Protein AF-A0A523EEJ9-F1 (afdb_monomer)

Sequence (87 aa):
MLGVRYKIALREGALRLKIGARSEVELASIPGDVFSSRGSKLRFQRSDEGAPSHFVLDAGRVRGIVFERVQQEGLTSPRRTDQWPCT

Solvent-accessible surface area (backbone atoms only — not comparable to full-atom values): 5542 Å² total; per-residue (Å²): 132,87,88,71,50,76,46,77,47,81,53,98,91,39,43,30,43,28,54,58,90,50,75,73,41,69,34,50,79,47,88,85,59,28,30,35,42,100,57,34,39,39,35,57,38,59,42,98,87,67,47,81,49,36,37,38,35,30,56,64,91,48,66,76,46,72,46,71,72,73,81,72,85,83,74,74,71,77,78,82,81,77,78,76,82,88,128

Radius of gyration: 17.35 Å; Cα contacts (8 Å, |Δi|>4): 121; chains: 1; bounding box: 33×33×61 Å

Mean predicted aligned error: 9.92 Å

Secondary structure (DSSP, 8-state):
-----EEEEEETTEEEEEETTSPPEEEEEETTTEEEETTEEEEEEE-TTS-EEEEEEEETTEEEEEEE----TT---------PPP-

Foldseek 3Di:
DPPKDWDWDQDPNWIWIDIRPDDIDTWPDDPQQWTDDDQKIKHFDADPVRHGAWIWIGHHPDGGDIDGDDDPPDPPPPPPPPPDDDD

Nearest PDB structures (foldseek):
  2ol6-assembly1_O  TM=3.845E-01  e=2.522E+00  Borreliella burgdorferi
  8qja-assembly3_C  TM=4.292E-01  e=4.116E+00  Advenella mimigardefordensis DPN7

Structure (mmCIF, N/CA/C/O backbone):
data_AF-A0A523EEJ9-F1
#
_entry.id   AF-A0A523EEJ9-F1
#
loop_
_atom_site.group_PDB
_atom_site.id
_atom_site.type_symbol
_atom_site.label_atom_id
_atom_site.label_alt_id
_atom_site.label_comp_id
_atom_site.label_asym_id
_atom_site.label_entity_id
_atom_site.label_seq_id
_atom_site.pdbx_PDB_ins_code
_atom_site.Cartn_x
_atom_site.Cartn_y
_atom_site.Cartn_z
_atom_site.occupancy
_atom_site.B_iso_or_equiv
_atom_site.auth_seq_id
_atom_site.auth_comp_id
_atom_site.auth_asym_id
_atom_site.auth_atom_id
_atom_site.pdbx_PDB_model_num
ATOM 1 N N . MET A 1 1 ? -1.632 -17.530 -14.852 1.00 48.69 1 MET A N 1
ATOM 2 C CA . MET A 1 1 ? -1.828 -16.998 -13.485 1.00 48.69 1 MET A CA 1
ATOM 3 C C . MET A 1 1 ? -0.539 -16.293 -13.072 1.00 48.69 1 MET A C 1
ATOM 5 O O . MET A 1 1 ? 0.498 -16.942 -13.033 1.00 48.69 1 MET A O 1
ATOM 9 N N . LEU A 1 2 ? -0.543 -14.970 -12.886 1.00 56.97 2 LEU A N 1
ATOM 10 C CA . LEU A 1 2 ? 0.661 -14.232 -12.477 1.00 56.97 2 LEU A CA 1
ATOM 11 C C . LEU A 1 2 ? 0.912 -14.50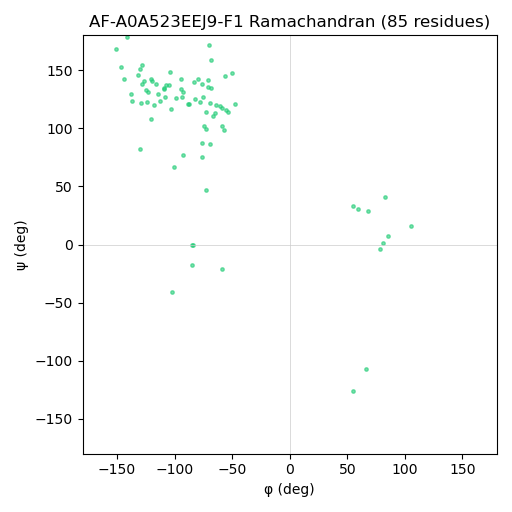5 -10.985 1.00 56.97 2 LEU A C 1
ATOM 13 O O . LEU A 1 2 ? 0.225 -13.953 -10.136 1.00 56.97 2 LEU A O 1
ATOM 17 N N . GLY A 1 3 ? 1.867 -15.383 -10.666 1.00 69.69 3 GLY A N 1
ATOM 18 C CA . GLY A 1 3 ? 2.238 -15.773 -9.296 1.00 69.69 3 GLY A CA 1
ATOM 19 C C . GLY A 1 3 ? 2.999 -14.688 -8.523 1.00 69.69 3 GLY A C 1
ATOM 20 O O . GLY A 1 3 ? 4.052 -14.955 -7.948 1.00 69.69 3 GLY A O 1
ATOM 21 N N . VAL A 1 4 ? 2.518 -13.445 -8.547 1.00 83.50 4 VAL A N 1
ATOM 22 C CA . VAL A 1 4 ? 3.161 -12.318 -7.863 1.00 83.50 4 VAL A CA 1
ATOM 23 C C . VAL A 1 4 ? 2.660 -12.254 -6.424 1.00 83.50 4 VAL A C 1
ATOM 25 O O . VAL A 1 4 ? 1.468 -12.102 -6.176 1.00 83.50 4 VAL A O 1
ATOM 28 N N . ARG A 1 5 ? 3.582 -12.352 -5.463 1.00 88.31 5 ARG A N 1
ATOM 29 C CA . ARG A 1 5 ? 3.289 -12.169 -4.036 1.00 88.31 5 ARG A CA 1
ATOM 30 C C . ARG A 1 5 ? 3.571 -10.732 -3.615 1.00 88.31 5 ARG A C 1
ATOM 32 O O . ARG A 1 5 ? 4.636 -10.197 -3.922 1.00 88.31 5 ARG A O 1
ATOM 39 N N . TYR A 1 6 ? 2.643 -10.147 -2.871 1.00 89.88 6 TYR A N 1
ATOM 40 C CA . TYR A 1 6 ? 2.769 -8.823 -2.271 1.00 89.88 6 TYR A CA 1
ATOM 41 C C . TYR A 1 6 ? 2.910 -8.992 -0.764 1.00 89.88 6 TYR A C 1
ATOM 43 O O . TYR A 1 6 ? 2.182 -9.774 -0.156 1.00 89.88 6 TYR A O 1
ATOM 51 N N . LYS A 1 7 ? 3.854 -8.278 -0.157 1.00 91.94 7 LYS A N 1
ATOM 52 C CA . LYS 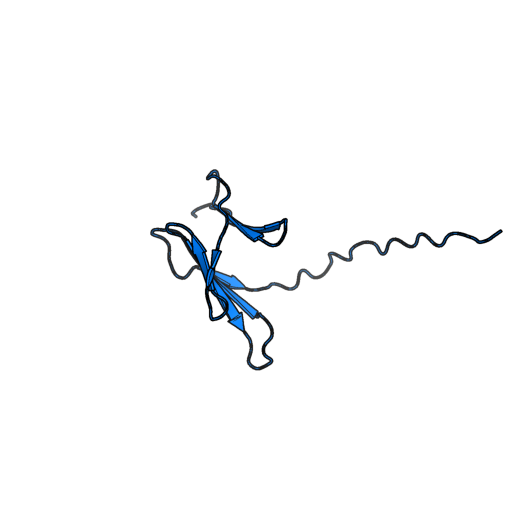A 1 7 ? 4.017 -8.237 1.295 1.00 91.94 7 LYS A CA 1
ATOM 53 C C . LYS A 1 7 ? 3.958 -6.790 1.747 1.00 91.94 7 LYS A C 1
ATOM 55 O O . LYS A 1 7 ? 4.758 -5.980 1.288 1.00 91.94 7 LYS A O 1
ATOM 60 N N . ILE A 1 8 ? 3.024 -6.502 2.643 1.00 91.50 8 ILE A N 1
ATOM 61 C CA . ILE A 1 8 ? 2.888 -5.212 3.315 1.00 91.50 8 ILE A CA 1
ATOM 62 C C . ILE A 1 8 ? 3.168 -5.453 4.794 1.00 91.50 8 ILE A C 1
ATOM 64 O O . ILE A 1 8 ? 2.635 -6.401 5.372 1.00 91.50 8 ILE A O 1
ATOM 68 N N . ALA A 1 9 ? 4.044 -4.652 5.391 1.00 92.56 9 ALA A N 1
ATOM 69 C CA . ALA A 1 9 ? 4.411 -4.784 6.796 1.00 92.56 9 ALA A CA 1
ATOM 70 C C . ALA A 1 9 ? 4.636 -3.411 7.428 1.00 92.56 9 ALA A C 1
ATOM 72 O O . ALA A 1 9 ? 5.218 -2.530 6.800 1.00 92.56 9 ALA A O 1
ATOM 73 N N . LEU A 1 10 ? 4.219 -3.258 8.682 1.00 92.06 10 LEU A N 1
ATOM 74 C CA . LEU A 1 10 ? 4.619 -2.136 9.523 1.00 92.06 10 LEU A CA 1
ATOM 75 C C . LEU A 1 10 ? 5.917 -2.520 10.241 1.00 92.06 10 LEU A C 1
ATOM 77 O O . LEU A 1 10 ? 5.955 -3.528 10.950 1.00 92.06 10 LEU A O 1
ATOM 81 N N . ARG A 1 11 ? 6.988 -1.756 10.033 1.00 92.62 11 ARG A N 1
ATOM 82 C CA . ARG A 1 11 ? 8.290 -1.960 10.685 1.00 92.62 11 ARG A CA 1
ATOM 83 C C . ARG A 1 11 ? 8.846 -0.611 11.092 1.00 92.62 11 ARG A C 1
ATOM 85 O O . ARG A 1 11 ? 8.873 0.288 10.264 1.00 92.62 11 ARG A O 1
ATOM 92 N N . GLU A 1 12 ? 9.271 -0.480 12.347 1.00 92.50 12 GLU A N 1
ATOM 93 C CA . GLU A 1 12 ? 9.892 0.758 12.857 1.00 92.50 12 GLU A CA 1
ATOM 94 C C . GLU A 1 12 ? 8.998 2.001 12.649 1.00 92.50 12 GLU A C 1
ATOM 96 O O . GLU A 1 12 ? 9.477 3.096 12.393 1.00 92.50 12 GLU A O 1
ATOM 101 N N . GLY A 1 13 ? 7.671 1.826 12.710 1.00 92.12 13 GLY A N 1
ATOM 102 C CA . GLY A 1 13 ? 6.698 2.898 12.464 1.00 92.12 13 GLY A CA 1
ATOM 103 C C . GLY A 1 13 ? 6.458 3.233 10.986 1.00 92.12 13 GLY A C 1
ATOM 104 O O . GLY A 1 13 ? 5.561 4.017 10.687 1.00 92.12 13 GLY A O 1
ATOM 105 N N . ALA A 1 14 ? 7.185 2.606 10.061 1.00 92.38 14 ALA A N 1
ATOM 106 C CA . ALA A 1 14 ? 7.058 2.834 8.630 1.00 92.38 14 ALA A CA 1
ATOM 107 C C . ALA A 1 14 ? 6.320 1.687 7.927 1.00 92.38 14 ALA A C 1
ATOM 109 O O . ALA A 1 14 ? 6.555 0.499 8.185 1.00 92.38 14 ALA A O 1
ATOM 110 N N . LEU A 1 15 ? 5.424 2.041 7.004 1.00 94.50 15 LEU A N 1
ATOM 111 C CA . LEU A 1 15 ? 4.735 1.062 6.175 1.00 94.50 15 LEU A CA 1
ATOM 112 C C . LEU A 1 15 ? 5.634 0.669 5.003 1.00 94.50 15 LEU A C 1
ATOM 114 O O . LEU A 1 15 ? 6.084 1.521 4.242 1.00 94.50 15 LEU A O 1
ATOM 118 N N . ARG A 1 16 ? 5.894 -0.627 4.841 1.00 95.44 16 ARG A N 1
ATOM 119 C CA . ARG A 1 16 ? 6.796 -1.152 3.813 1.00 95.44 16 ARG A CA 1
ATOM 120 C C . ARG A 1 16 ? 6.086 -2.110 2.872 1.00 95.44 16 ARG A C 1
ATOM 122 O O . ARG A 1 16 ? 5.260 -2.912 3.304 1.00 95.44 16 ARG A O 1
ATOM 129 N N . LEU A 1 17 ? 6.442 -2.042 1.592 1.00 94.75 17 LEU A N 1
ATOM 130 C CA . LEU A 1 17 ? 5.885 -2.855 0.514 1.00 94.75 17 LEU A CA 1
ATOM 131 C C . LEU A 1 17 ? 6.991 -3.630 -0.204 1.00 94.75 17 LEU A C 1
ATOM 133 O O . LEU A 1 17 ? 7.980 -3.056 -0.654 1.00 94.75 17 LEU A O 1
ATOM 137 N N . LYS A 1 18 ? 6.784 -4.933 -0.392 1.00 94.25 18 LYS A N 1
ATOM 138 C CA . LYS A 1 18 ? 7.616 -5.794 -1.239 1.00 94.25 18 LYS A CA 1
ATOM 139 C C . LYS A 1 18 ? 6.755 -6.496 -2.285 1.00 94.25 18 LYS A C 1
ATOM 141 O O . LYS A 1 18 ? 5.718 -7.069 -1.955 1.00 94.25 18 LYS A O 1
ATOM 146 N N . ILE A 1 19 ? 7.203 -6.474 -3.541 1.00 91.19 19 ILE A N 1
ATOM 147 C CA . ILE A 1 19 ? 6.491 -7.058 -4.687 1.00 91.19 19 ILE A CA 1
ATOM 148 C C . ILE A 1 19 ? 7.379 -8.119 -5.339 1.00 91.19 19 ILE A C 1
ATOM 150 O O . ILE A 1 19 ? 8.369 -7.794 -6.000 1.00 91.19 19 ILE A O 1
ATOM 154 N N . GLY A 1 20 ? 7.029 -9.392 -5.166 1.00 89.62 20 GLY A N 1
ATOM 155 C CA . GLY A 1 20 ? 7.807 -10.524 -5.665 1.00 89.62 20 GLY A CA 1
ATOM 156 C C . GLY A 1 20 ? 9.263 -10.482 -5.184 1.00 89.62 20 GLY A C 1
ATOM 157 O O . GLY A 1 20 ? 9.532 -10.369 -3.987 1.00 89.62 20 GLY A O 1
ATOM 158 N N . ALA A 1 21 ? 10.200 -10.557 -6.131 1.00 87.62 21 ALA A N 1
ATOM 159 C CA . ALA A 1 21 ? 11.640 -10.508 -5.871 1.00 87.62 21 ALA A CA 1
ATOM 160 C C . ALA A 1 21 ? 12.221 -9.081 -5.774 1.00 87.62 21 ALA A C 1
ATOM 162 O O . ALA A 1 21 ? 13.420 -8.933 -5.557 1.00 87.62 21 ALA A O 1
ATOM 163 N N . ARG A 1 22 ? 11.408 -8.026 -5.940 1.00 87.12 22 ARG A N 1
ATOM 164 C CA . ARG A 1 22 ? 11.891 -6.637 -5.869 1.00 87.12 22 ARG A CA 1
ATOM 165 C C . ARG A 1 22 ? 12.315 -6.261 -4.448 1.00 87.12 22 ARG A C 1
ATOM 167 O O . ARG A 1 22 ? 11.860 -6.867 -3.474 1.00 87.12 22 ARG A O 1
ATOM 174 N N . SER A 1 23 ? 13.151 -5.229 -4.348 1.00 89.31 23 SER A N 1
ATOM 175 C CA . SER A 1 23 ? 13.508 -4.611 -3.071 1.00 89.31 23 SER A CA 1
ATOM 176 C C . SER A 1 23 ?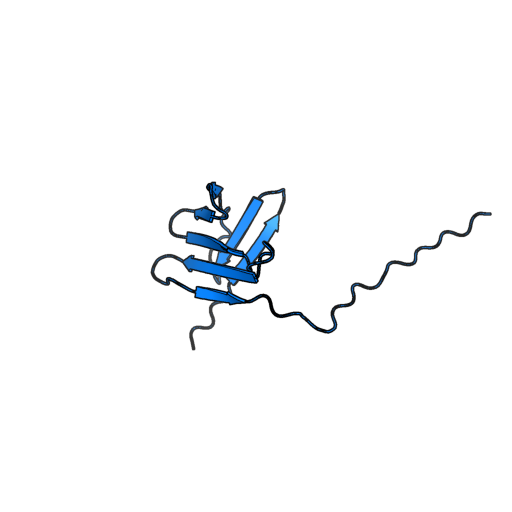 12.264 -4.135 -2.325 1.00 89.31 23 SER A C 1
ATOM 178 O O . SER A 1 23 ? 11.284 -3.698 -2.933 1.00 89.31 23 SER A O 1
ATOM 180 N N . GLU A 1 24 ? 12.313 -4.248 -1.000 1.00 94.25 24 GLU A N 1
ATOM 181 C CA . GLU A 1 24 ? 11.310 -3.655 -0.121 1.00 94.25 24 GLU A CA 1
ATOM 182 C C . GLU A 1 24 ? 11.449 -2.131 -0.181 1.00 94.25 24 GLU A C 1
ATOM 184 O O . GLU A 1 24 ? 12.563 -1.606 -0.153 1.00 94.25 24 GLU A O 1
ATOM 189 N N . VAL A 1 25 ? 10.326 -1.433 -0.306 1.00 94.31 25 VAL A N 1
ATOM 190 C CA . VAL A 1 25 ? 10.278 0.029 -0.353 1.00 94.31 25 VAL A CA 1
ATOM 191 C C . VAL A 1 25 ? 9.438 0.549 0.795 1.00 94.31 25 VAL A C 1
ATOM 193 O O . VAL A 1 25 ? 8.397 -0.021 1.127 1.00 94.31 25 VAL A O 1
ATOM 196 N N . GLU A 1 26 ? 9.886 1.643 1.388 1.00 96.25 26 GLU A N 1
ATOM 197 C CA . GLU A 1 26 ? 9.098 2.394 2.352 1.00 96.25 26 GLU A CA 1
ATOM 198 C C . GLU A 1 26 ? 8.031 3.220 1.632 1.00 96.25 26 GLU A C 1
ATOM 200 O O . GLU A 1 26 ? 8.284 3.791 0.567 1.00 96.25 26 GLU A O 1
ATOM 205 N N . LEU A 1 27 ? 6.826 3.243 2.193 1.00 95.88 27 LEU A N 1
ATOM 206 C CA . LEU A 1 27 ? 5.717 4.057 1.731 1.00 95.88 27 LEU A CA 1
ATOM 207 C C . LEU A 1 27 ? 5.569 5.256 2.672 1.00 95.88 27 LEU A C 1
ATOM 209 O O . LEU A 1 27 ? 5.243 5.094 3.847 1.00 95.88 27 LEU A O 1
ATOM 213 N N . ALA A 1 28 ? 5.757 6.456 2.136 1.00 96.19 28 ALA A N 1
ATOM 214 C CA . ALA A 1 28 ? 5.508 7.695 2.855 1.00 96.19 28 ALA A CA 1
ATOM 215 C C . ALA A 1 28 ? 4.001 7.890 3.050 1.00 96.19 28 ALA A C 1
ATOM 217 O O . ALA A 1 28 ? 3.222 7.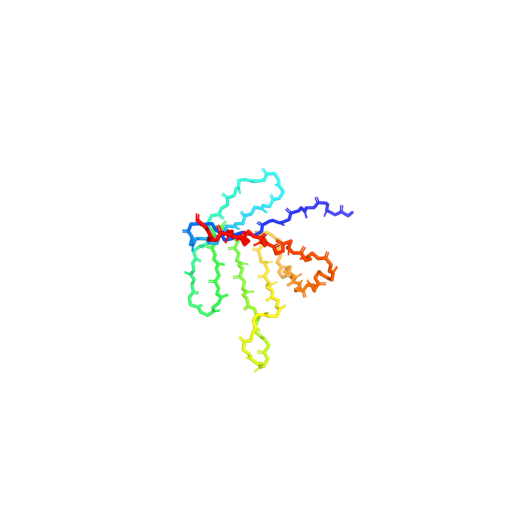694 2.109 1.00 96.19 28 ALA A O 1
ATOM 218 N N . SER A 1 29 ? 3.588 8.286 4.252 1.00 94.88 29 SER A N 1
ATOM 219 C CA . SER A 1 29 ? 2.201 8.657 4.515 1.00 94.88 29 SER A CA 1
ATOM 220 C C . SER A 1 29 ? 1.857 9.986 3.841 1.00 94.88 29 SER A C 1
ATOM 222 O O . SER A 1 29 ? 2.660 10.916 3.768 1.00 94.88 29 SER A O 1
ATOM 224 N N . ILE A 1 30 ? 0.640 10.061 3.322 1.00 92.75 30 ILE A N 1
ATOM 225 C CA . ILE A 1 30 ? 0.022 11.243 2.726 1.00 92.75 30 ILE A CA 1
ATOM 226 C C . ILE A 1 30 ? -1.364 11.387 3.381 1.00 92.75 30 ILE A C 1
ATOM 228 O O . ILE A 1 30 ? -1.949 10.376 3.783 1.00 92.75 30 ILE A O 1
ATOM 232 N N . PRO A 1 31 ? -1.919 12.607 3.515 1.00 91.38 31 PRO A N 1
ATOM 233 C CA . PRO A 1 31 ? -3.261 12.791 4.062 1.00 91.38 31 PRO A CA 1
ATOM 234 C C . PRO A 1 31 ? -4.331 11.896 3.412 1.00 91.38 31 PRO A C 1
ATOM 236 O O . PRO A 1 31 ? -4.277 11.608 2.214 1.00 91.38 31 PRO A O 1
ATOM 239 N N . GLY A 1 32 ? -5.331 11.498 4.208 1.00 87.56 32 GLY A N 1
ATOM 240 C CA . GLY A 1 32 ? -6.498 10.743 3.737 1.00 87.56 32 GLY A CA 1
ATOM 241 C C . GLY A 1 32 ? -6.281 9.233 3.602 1.00 87.56 32 GLY A C 1
ATOM 242 O O . GLY A 1 32 ? -6.729 8.650 2.620 1.00 87.56 32 GLY A O 1
ATOM 243 N N . ASP A 1 33 ? -5.583 8.608 4.558 1.00 91.69 33 ASP A N 1
ATOM 244 C CA . ASP A 1 33 ? -5.325 7.156 4.588 1.00 91.69 33 ASP A CA 1
ATOM 245 C C . ASP A 1 33 ? -4.563 6.623 3.351 1.00 91.69 33 ASP A C 1
ATOM 247 O O . ASP A 1 33 ? -4.720 5.473 2.917 1.00 91.69 33 ASP A O 1
ATOM 251 N N . VAL A 1 34 ? -3.709 7.470 2.772 1.00 94.44 34 VAL A N 1
ATOM 252 C CA . VAL A 1 34 ? -2.900 7.158 1.592 1.00 94.44 34 VAL A CA 1
ATOM 253 C C . VAL A 1 34 ? -1.438 6.983 1.987 1.00 94.44 34 VAL A C 1
ATOM 255 O O . VAL A 1 34 ? -0.874 7.789 2.716 1.00 94.44 34 VAL A O 1
ATOM 258 N N . PHE A 1 35 ? -0.789 5.968 1.427 1.00 95.88 35 PHE A N 1
ATOM 259 C CA . PHE A 1 35 ? 0.650 5.758 1.530 1.00 95.88 35 PHE A CA 1
ATOM 260 C C . PHE A 1 35 ? 1.238 5.604 0.131 1.00 95.88 35 PHE A C 1
ATOM 262 O O . PHE A 1 35 ? 0.626 4.979 -0.738 1.00 95.88 35 PHE A O 1
ATOM 269 N N . SER A 1 36 ? 2.411 6.171 -0.133 1.00 95.94 36 SER A N 1
ATOM 270 C CA . SER A 1 36 ? 2.986 6.128 -1.477 1.00 95.94 36 SER A CA 1
ATOM 271 C C . SER A 1 36 ? 4.505 6.055 -1.503 1.00 95.94 36 SER A C 1
ATOM 273 O O . SER A 1 36 ? 5.194 6.535 -0.608 1.00 95.94 36 SER A O 1
ATOM 275 N N . SER A 1 37 ? 5.024 5.476 -2.575 1.00 94.62 37 SER A N 1
ATOM 276 C CA . SER A 1 37 ? 6.427 5.549 -2.967 1.00 94.62 37 SER A CA 1
ATOM 277 C C . SER A 1 37 ? 6.518 5.674 -4.484 1.00 94.62 37 SER A C 1
ATOM 279 O O . SER A 1 37 ? 5.500 5.683 -5.183 1.00 94.62 37 SER A O 1
ATOM 281 N N . ARG A 1 38 ? 7.733 5.787 -5.030 1.00 87.81 38 ARG A N 1
ATOM 282 C CA . ARG A 1 38 ? 7.949 5.976 -6.470 1.00 87.81 38 ARG A CA 1
ATOM 283 C C . ARG A 1 38 ? 7.313 4.834 -7.279 1.00 87.81 38 ARG A C 1
ATOM 285 O O . ARG A 1 38 ? 7.887 3.760 -7.434 1.00 87.81 38 ARG A O 1
ATOM 292 N N . GLY A 1 39 ? 6.119 5.094 -7.811 1.00 88.75 39 GLY A N 1
ATOM 293 C CA . GLY A 1 39 ? 5.343 4.150 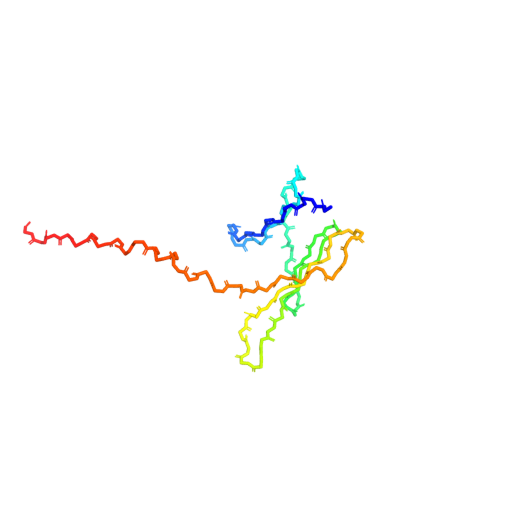-8.613 1.00 88.75 39 GLY A CA 1
ATOM 294 C C . GLY A 1 39 ? 4.469 3.171 -7.825 1.00 88.75 39 GLY A C 1
ATOM 295 O O . GLY A 1 39 ? 3.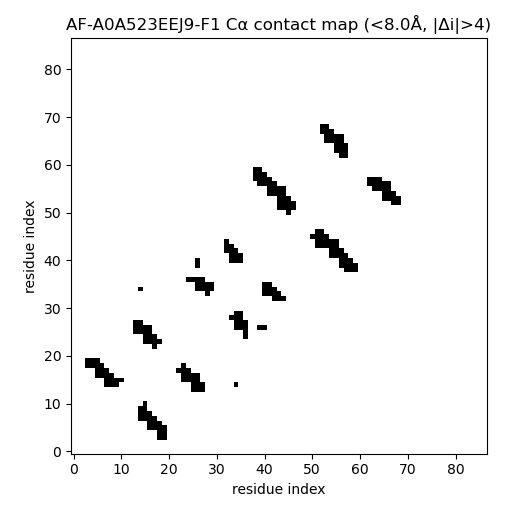909 2.281 -8.455 1.00 88.75 39 GLY A O 1
ATOM 296 N N . SER A 1 40 ? 4.325 3.306 -6.504 1.00 93.44 40 SER A N 1
ATOM 297 C CA . SER A 1 40 ? 3.365 2.509 -5.725 1.00 93.44 40 SER A CA 1
ATOM 298 C C . SER A 1 40 ? 2.477 3.402 -4.868 1.00 93.44 40 SER A C 1
ATOM 300 O O . SER A 1 40 ? 2.961 4.352 -4.255 1.00 93.44 40 SER A O 1
ATOM 302 N N . LYS A 1 41 ? 1.182 3.098 -4.807 1.00 95.50 41 LYS A N 1
ATOM 303 C CA . LYS A 1 41 ? 0.211 3.828 -3.989 1.00 95.50 41 LYS A CA 1
ATOM 304 C C . LYS A 1 41 ? -0.705 2.839 -3.294 1.00 95.50 41 LYS A C 1
ATOM 306 O O . LYS A 1 41 ? -1.358 2.040 -3.951 1.00 95.50 41 LYS A O 1
ATOM 311 N N . LEU A 1 42 ? -0.753 2.915 -1.976 1.00 95.38 42 LEU A N 1
ATOM 312 C CA . LEU A 1 42 ? -1.654 2.159 -1.128 1.00 95.38 42 LEU A CA 1
ATOM 313 C C . LEU A 1 42 ? -2.699 3.116 -0.560 1.00 95.38 42 LEU A C 1
ATOM 315 O O . LEU A 1 42 ? -2.357 4.202 -0.094 1.00 95.38 42 LEU A O 1
ATOM 319 N N . ARG A 1 43 ? -3.968 2.732 -0.599 1.00 95.38 43 ARG A N 1
ATOM 320 C CA . ARG A 1 43 ? -5.061 3.498 0.003 1.00 95.38 43 ARG A CA 1
ATOM 321 C C . ARG A 1 43 ? -5.875 2.580 0.885 1.00 95.38 43 ARG A C 1
ATOM 323 O O . ARG A 1 43 ? -6.389 1.582 0.381 1.00 95.38 43 ARG A O 1
ATOM 330 N N . PHE A 1 44 ? -5.991 2.911 2.163 1.00 92.50 44 PHE A N 1
ATOM 331 C CA . PHE A 1 44 ? -6.932 2.215 3.028 1.00 92.50 44 PHE A CA 1
ATOM 332 C C . PHE A 1 44 ? -8.330 2.762 2.789 1.00 92.50 44 PHE A C 1
ATOM 334 O O . PHE A 1 44 ? -8.521 3.953 2.551 1.00 92.50 44 PHE A O 1
ATOM 341 N N . GLN A 1 45 ? -9.296 1.861 2.826 1.00 90.94 45 GLN A N 1
ATOM 342 C CA . GLN A 1 45 ? -10.708 2.179 2.762 1.00 90.94 45 GLN A CA 1
ATOM 343 C C . GLN A 1 45 ? -11.334 1.761 4.084 1.00 90.94 45 GLN A C 1
ATOM 345 O O . GLN A 1 45 ? -10.990 0.715 4.648 1.00 90.94 45 GLN A O 1
ATOM 350 N N . ARG A 1 46 ? -12.220 2.608 4.599 1.00 88.94 46 ARG A N 1
ATOM 351 C CA . ARG A 1 46 ? -12.910 2.383 5.868 1.00 88.94 46 ARG A CA 1
ATOM 352 C C . ARG A 1 46 ? -14.343 1.940 5.604 1.00 88.94 46 ARG A C 1
ATOM 354 O O . ARG A 1 46 ? -14.921 2.307 4.586 1.00 88.94 46 ARG A O 1
ATOM 361 N N . SER A 1 47 ? -14.884 1.117 6.494 1.00 85.94 47 SER A N 1
ATOM 362 C CA . SER A 1 47 ? -16.322 0.859 6.566 1.00 85.94 47 SER A CA 1
ATOM 363 C C . SER A 1 47 ? -17.061 2.094 7.091 1.00 85.94 47 SER A C 1
ATOM 365 O O . SER A 1 47 ? -16.432 3.034 7.586 1.00 85.94 47 SER A O 1
ATOM 367 N N . ASP A 1 48 ? -18.393 2.065 7.044 1.00 84.62 48 ASP A N 1
ATOM 368 C CA . ASP A 1 48 ? -19.256 3.120 7.601 1.00 84.62 48 ASP A CA 1
ATOM 369 C C . ASP A 1 48 ? -19.039 3.334 9.113 1.00 84.62 48 ASP A C 1
ATOM 371 O O . ASP A 1 48 ? -19.292 4.408 9.649 1.00 84.62 48 ASP A O 1
ATOM 375 N N . GLU A 1 49 ? -18.484 2.333 9.798 1.00 86.94 49 GLU A N 1
ATOM 376 C CA . GLU A 1 49 ? -18.102 2.369 11.216 1.00 86.94 49 GLU A CA 1
ATOM 377 C C . GLU A 1 49 ? -16.701 2.983 11.439 1.00 86.94 49 GLU A C 1
ATOM 379 O O . GLU A 1 49 ? -16.211 3.056 12.566 1.00 86.94 49 GLU A O 1
ATOM 384 N N . GLY A 1 50 ? -16.012 3.398 10.370 1.00 80.81 50 GLY A N 1
ATOM 385 C CA . GLY A 1 50 ? -14.687 4.023 10.415 1.00 80.81 50 GLY A CA 1
ATOM 386 C C . GLY A 1 50 ? -13.510 3.048 10.548 1.00 80.81 50 GLY A C 1
ATOM 387 O O . GLY A 1 50 ? -12.352 3.488 10.589 1.00 80.81 50 GLY A O 1
ATOM 388 N N . ALA A 1 51 ? -13.766 1.738 10.585 1.00 83.56 51 ALA A N 1
ATOM 389 C CA . ALA A 1 51 ? -12.736 0.706 10.672 1.00 83.56 51 ALA A CA 1
ATOM 390 C C . ALA A 1 51 ? -12.145 0.385 9.281 1.00 83.56 51 ALA A C 1
ATOM 392 O O . ALA A 1 51 ? -12.900 0.289 8.315 1.00 83.56 51 ALA A O 1
ATOM 393 N N . PRO A 1 52 ? -10.822 0.171 9.133 1.00 82.38 52 PRO A N 1
ATOM 394 C CA . PRO A 1 52 ? -10.240 -0.259 7.861 1.00 82.38 52 PRO A CA 1
ATOM 395 C C . PRO A 1 52 ? -10.807 -1.616 7.416 1.00 82.38 52 PRO A C 1
ATOM 397 O O . PRO A 1 52 ? -10.641 -2.618 8.117 1.00 82.38 52 PRO A O 1
ATOM 400 N N . SER A 1 53 ? -11.456 -1.653 6.252 1.00 84.38 53 SER A N 1
ATOM 401 C CA . SER A 1 53 ? -12.111 -2.855 5.713 1.00 84.38 53 SER A CA 1
ATOM 402 C C . SER A 1 53 ? -11.278 -3.523 4.617 1.00 84.38 53 SER A C 1
ATOM 404 O O . SER A 1 53 ? -11.121 -4.744 4.595 1.00 84.38 53 SER A O 1
ATOM 406 N N . HIS A 1 54 ? -10.681 -2.720 3.740 1.00 89.94 54 HIS A N 1
ATOM 407 C CA . HIS A 1 54 ? -9.841 -3.178 2.639 1.00 89.94 54 HIS A CA 1
ATOM 408 C C . HIS A 1 54 ? -8.790 -2.125 2.285 1.00 89.94 54 HIS A C 1
ATOM 410 O O . HIS A 1 54 ? -8.845 -0.975 2.730 1.00 89.94 54 HIS A O 1
ATOM 416 N N . PHE A 1 55 ? -7.812 -2.514 1.473 1.00 93.19 55 PHE A N 1
ATOM 417 C CA . PHE A 1 55 ? -6.874 -1.568 0.882 1.00 93.19 55 PHE A CA 1
ATOM 418 C C . PHE A 1 55 ? -6.722 -1.794 -0.618 1.00 93.19 55 PHE A C 1
ATOM 420 O O . PHE A 1 55 ? -6.780 -2.919 -1.114 1.00 93.19 55 PHE A O 1
ATOM 427 N N . VAL A 1 56 ? -6.517 -0.693 -1.336 1.00 94.94 56 VAL A N 1
ATOM 428 C CA . VAL A 1 56 ? -6.309 -0.670 -2.783 1.00 94.94 56 VAL A CA 1
ATOM 429 C C . VAL A 1 56 ? -4.848 -0.345 -3.063 1.00 94.94 56 VAL A C 1
ATOM 431 O O . VAL A 1 56 ? -4.330 0.659 -2.569 1.00 94.94 56 VAL A O 1
ATOM 434 N N . LEU A 1 57 ? -4.190 -1.189 -3.854 1.00 94.62 57 LEU A N 1
ATOM 435 C CA . LEU A 1 57 ? -2.801 -1.040 -4.261 1.00 94.62 57 LEU A CA 1
ATOM 436 C C . LEU A 1 57 ? -2.698 -0.763 -5.764 1.00 94.62 57 LEU A C 1
ATOM 438 O O . LEU A 1 57 ? -3.092 -1.576 -6.602 1.00 94.62 57 LEU A O 1
ATOM 442 N N . ASP A 1 58 ? -2.048 0.346 -6.087 1.00 94.44 58 ASP A N 1
ATOM 443 C CA . ASP A 1 58 ? -1.460 0.599 -7.393 1.00 94.44 58 ASP A CA 1
ATOM 444 C C . ASP A 1 58 ? 0.038 0.281 -7.322 1.00 94.44 58 ASP A C 1
ATOM 446 O O . ASP A 1 58 ? 0.753 0.801 -6.466 1.00 94.44 58 ASP A O 1
ATOM 450 N N . ALA A 1 59 ? 0.522 -0.572 -8.221 1.00 90.31 59 ALA A N 1
ATOM 451 C CA . ALA A 1 59 ? 1.898 -1.055 -8.294 1.00 90.31 59 ALA A CA 1
ATOM 452 C C . ALA A 1 59 ? 2.445 -0.907 -9.726 1.00 90.31 59 ALA A C 1
ATOM 454 O O . ALA A 1 59 ? 2.479 -1.844 -10.534 1.00 90.31 59 ALA A O 1
ATOM 455 N N . GLY A 1 60 ? 2.899 0.300 -10.053 1.00 87.62 60 GLY A N 1
ATOM 456 C CA . GLY A 1 60 ? 3.430 0.670 -11.359 1.00 87.62 60 GLY A CA 1
ATOM 457 C C . GLY A 1 60 ? 2.358 0.621 -12.447 1.00 87.62 60 GLY A C 1
ATOM 458 O O . GLY A 1 60 ? 1.497 1.495 -12.529 1.00 87.62 60 GLY A O 1
ATOM 459 N N . ARG A 1 61 ? 2.443 -0.393 -13.317 1.00 88.06 61 ARG A N 1
ATOM 460 C CA . ARG A 1 61 ? 1.494 -0.599 -14.427 1.00 88.06 61 ARG A CA 1
ATOM 461 C C . ARG A 1 61 ? 0.237 -1.364 -14.013 1.00 88.06 61 ARG A C 1
ATOM 463 O O . ARG A 1 61 ? -0.745 -1.320 -14.741 1.00 88.06 61 ARG A O 1
ATOM 470 N N . VAL A 1 62 ? 0.265 -2.052 -12.872 1.00 88.44 62 VAL A N 1
ATOM 471 C CA . VAL A 1 62 ? -0.908 -2.747 -12.333 1.00 88.44 62 VAL A CA 1
ATOM 472 C C . VAL A 1 62 ? -1.602 -1.803 -11.361 1.00 88.44 62 VAL A C 1
ATOM 474 O O . VAL A 1 62 ? -0.945 -1.253 -10.479 1.00 88.44 62 VAL A O 1
ATOM 477 N N . ARG A 1 63 ? -2.901 -1.577 -11.545 1.00 92.19 63 ARG A N 1
ATOM 478 C CA . ARG A 1 63 ? -3.688 -0.607 -10.774 1.00 92.19 63 ARG A CA 1
ATOM 479 C C . ARG A 1 63 ? -4.940 -1.260 -10.211 1.00 92.19 63 ARG A C 1
ATOM 481 O O . ARG A 1 63 ? -5.429 -2.225 -10.794 1.00 92.19 63 ARG A O 1
ATOM 488 N N . GLY A 1 64 ? -5.448 -0.716 -9.111 1.00 91.38 64 GLY A N 1
ATOM 489 C CA . GLY A 1 64 ? -6.717 -1.136 -8.522 1.00 91.38 64 GLY A CA 1
ATOM 490 C C . GLY A 1 64 ? -6.703 -2.544 -7.927 1.00 91.38 64 GLY A C 1
ATOM 491 O O . GLY A 1 64 ? -7.739 -3.201 -7.925 1.00 91.38 64 GLY A O 1
ATOM 492 N N . ILE A 1 65 ? -5.556 -3.035 -7.443 1.00 91.69 65 ILE A N 1
ATOM 493 C CA . ILE A 1 65 ? -5.506 -4.340 -6.772 1.00 91.69 65 ILE A CA 1
ATOM 494 C C . ILE A 1 65 ? -6.166 -4.186 -5.402 1.00 91.69 65 ILE A C 1
ATOM 496 O O . ILE A 1 65 ? -5.642 -3.475 -4.546 1.00 91.69 65 ILE A O 1
ATOM 500 N N . VAL A 1 66 ? -7.303 -4.842 -5.194 1.00 92.69 66 VAL A N 1
ATOM 501 C CA . VAL A 1 66 ? -8.028 -4.810 -3.920 1.00 92.69 66 VAL A CA 1
ATOM 502 C C . VAL A 1 66 ? -7.582 -5.980 -3.054 1.00 92.69 66 VAL A C 1
ATOM 504 O O . VAL A 1 66 ? -7.542 -7.122 -3.509 1.00 92.69 66 VAL A O 1
ATOM 507 N N . PHE A 1 67 ? -7.250 -5.687 -1.803 1.00 89.25 67 PHE A N 1
ATOM 508 C CA . PHE A 1 67 ? -6.997 -6.688 -0.779 1.00 89.25 67 PHE A CA 1
ATOM 509 C C . PHE A 1 67 ? -8.022 -6.526 0.329 1.00 89.25 67 PHE A C 1
ATOM 511 O O . PHE A 1 67 ? -8.107 -5.479 0.976 1.00 89.25 67 PHE A O 1
ATOM 518 N N . GLU A 1 68 ? -8.778 -7.588 0.551 1.00 86.44 68 GLU A N 1
ATOM 519 C CA . GLU A 1 68 ? -9.773 -7.656 1.605 1.00 86.44 68 GLU A CA 1
ATOM 520 C C . GLU A 1 68 ? -9.166 -8.295 2.848 1.00 86.44 68 GLU A C 1
ATOM 522 O O . GLU A 1 68 ? -8.361 -9.233 2.774 1.00 86.44 68 GLU A O 1
ATOM 527 N N . ARG A 1 69 ? -9.551 -7.780 4.017 1.00 80.00 69 ARG A N 1
ATOM 528 C CA . ARG A 1 69 ? -9.197 -8.414 5.279 1.00 80.00 69 ARG A CA 1
ATOM 529 C C . ARG A 1 69 ? -10.028 -9.684 5.433 1.00 80.00 69 ARG A C 1
ATOM 531 O O . ARG A 1 69 ? -11.162 -9.635 5.892 1.00 80.00 69 ARG A O 1
ATOM 538 N N . VAL A 1 70 ? -9.436 -10.828 5.116 1.00 78.94 70 VAL A N 1
ATOM 539 C CA . VAL A 1 70 ? -10.005 -12.117 5.512 1.00 78.94 70 VAL A CA 1
ATOM 540 C C . VAL A 1 70 ? -9.744 -12.331 7.002 1.00 78.94 70 VAL A C 1
ATOM 542 O O . VAL A 1 70 ? -8.613 -12.185 7.476 1.00 78.94 70 VAL A O 1
ATOM 545 N N . GLN A 1 71 ? -10.792 -12.628 7.771 1.00 65.06 71 GLN A N 1
ATOM 546 C CA . GLN A 1 71 ? -10.600 -13.138 9.123 1.00 65.06 71 GLN A CA 1
ATOM 547 C C . GLN A 1 71 ? -9.923 -14.497 8.989 1.00 65.06 71 GLN A C 1
ATOM 549 O O . GLN A 1 71 ? -10.489 -15.436 8.438 1.00 65.06 71 GLN A O 1
ATOM 554 N N . GLN A 1 72 ? -8.678 -14.590 9.443 1.00 55.50 72 GLN A N 1
ATOM 555 C CA . GLN A 1 72 ? -8.013 -15.876 9.552 1.00 55.50 72 GLN A CA 1
ATOM 556 C C . GLN A 1 72 ? -8.594 -16.564 10.793 1.00 55.50 72 GLN A C 1
ATOM 558 O O . GLN A 1 72 ? -8.087 -16.381 11.901 1.00 55.50 72 GLN A O 1
ATOM 563 N N . GLU A 1 73 ? -9.706 -17.284 10.632 1.00 47.69 73 GLU A N 1
ATOM 564 C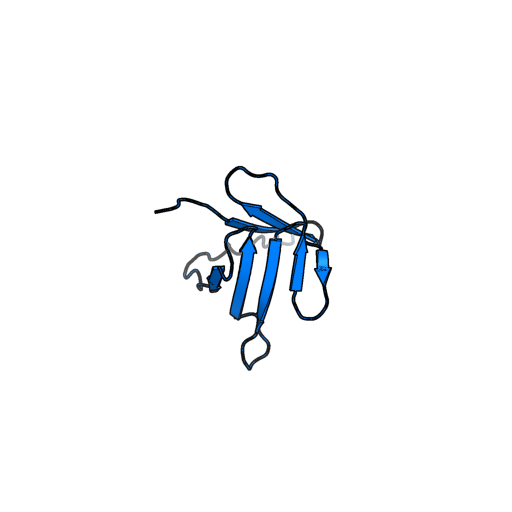 CA . GLU A 1 73 ? -10.193 -18.190 11.671 1.00 47.69 73 GLU A CA 1
ATOM 565 C C . GLU A 1 73 ? -9.055 -19.168 12.012 1.00 47.69 73 GLU A C 1
ATOM 567 O O . GLU A 1 73 ? -8.579 -19.912 11.158 1.00 47.69 73 GLU A O 1
ATOM 572 N N . GLY A 1 74 ? -8.555 -19.117 13.251 1.00 48.62 74 GLY A N 1
ATOM 573 C CA . GLY A 1 74 ? -7.667 -20.158 13.779 1.00 48.62 74 GLY A CA 1
ATOM 574 C C . GLY A 1 74 ? -6.170 -19.859 13.918 1.00 48.62 74 GLY A C 1
ATOM 575 O O . GLY A 1 74 ? -5.421 -20.800 14.157 1.00 48.62 74 GLY A O 1
ATOM 576 N N . LEU A 1 75 ? -5.694 -18.606 13.870 1.00 48.84 75 LEU A N 1
ATOM 577 C CA . LEU A 1 75 ? -4.382 -18.279 14.467 1.00 48.84 75 LEU A CA 1
ATOM 578 C C . LEU A 1 75 ? -4.567 -17.632 15.844 1.00 48.84 75 LEU A C 1
ATOM 580 O O . LEU A 1 75 ? -4.276 -16.457 16.069 1.00 48.84 75 LEU A O 1
ATOM 584 N N . THR A 1 76 ? -5.069 -18.419 16.795 1.00 48.78 76 THR A N 1
ATOM 585 C CA . THR A 1 76 ? -4.873 -18.124 18.214 1.00 48.78 76 THR A CA 1
ATOM 586 C C . THR A 1 76 ? -3.372 -18.090 18.473 1.00 48.78 76 THR A C 1
ATOM 588 O O . THR A 1 76 ? -2.721 -19.130 18.558 1.00 48.78 76 THR A O 1
ATOM 591 N N . SER A 1 77 ? -2.820 -16.882 18.576 1.00 44.91 77 SER A N 1
ATOM 592 C CA . SER A 1 77 ? -1.551 -16.648 19.260 1.00 44.91 77 SER A CA 1
ATOM 593 C C . SER A 1 77 ? -1.624 -17.382 20.603 1.00 44.91 77 SER A C 1
ATOM 595 O O . SER A 1 77 ? -2.574 -17.117 21.353 1.00 44.91 77 SER A O 1
ATOM 597 N N . PRO A 1 78 ? -0.731 -18.340 2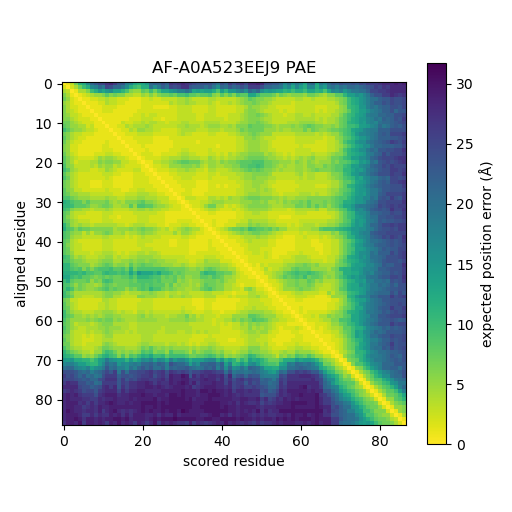0.913 1.00 44.75 78 PRO A N 1
ATOM 598 C CA . PRO A 1 78 ? -0.756 -18.973 22.217 1.00 44.75 78 PRO A CA 1
ATOM 599 C C . PRO A 1 78 ? -0.580 -17.866 23.253 1.00 44.75 78 PRO A C 1
ATOM 601 O O . PRO A 1 78 ? 0.427 -17.154 23.263 1.00 44.75 78 PRO A O 1
ATOM 604 N N . ARG A 1 79 ? -1.602 -17.682 24.098 1.00 47.25 79 ARG A N 1
ATOM 605 C CA . ARG A 1 79 ? -1.490 -16.854 25.295 1.00 47.25 79 ARG A CA 1
ATOM 606 C C . ARG A 1 79 ? -0.282 -17.378 26.058 1.00 47.25 79 ARG A C 1
ATOM 608 O O . ARG A 1 79 ? -0.284 -18.519 26.512 1.00 47.25 79 ARG A O 1
ATOM 615 N N . ARG A 1 80 ? 0.756 -16.556 26.165 1.00 44.75 80 ARG A N 1
ATOM 616 C CA . ARG A 1 80 ? 1.898 -16.819 27.030 1.00 44.75 80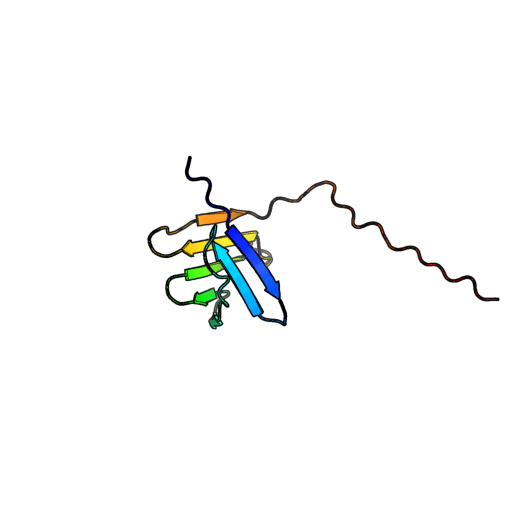 ARG A CA 1
ATOM 617 C C . ARG A 1 80 ? 1.416 -16.688 28.474 1.00 44.75 80 ARG A C 1
ATOM 619 O O . ARG A 1 80 ? 1.451 -15.609 29.055 1.00 44.75 80 ARG A O 1
ATOM 626 N N . THR A 1 81 ? 0.881 -17.774 29.019 1.00 54.84 81 THR A N 1
ATOM 627 C CA . THR A 1 81 ? 0.645 -17.948 30.454 1.00 54.84 81 THR A CA 1
ATOM 628 C C . THR A 1 81 ? 1.986 -18.245 31.117 1.00 54.84 81 THR A C 1
ATOM 630 O O . THR A 1 81 ? 2.260 -19.380 31.474 1.00 54.84 81 THR A O 1
ATOM 633 N N . ASP A 1 82 ? 2.829 -17.226 31.274 1.00 48.09 82 ASP A N 1
ATOM 634 C CA . ASP A 1 82 ? 3.902 -17.276 32.272 1.00 48.09 82 ASP A CA 1
ATOM 635 C C . ASP A 1 82 ? 3.348 -16.628 33.547 1.00 48.09 82 ASP A C 1
ATOM 637 O O . ASP A 1 82 ? 3.594 -15.461 33.849 1.00 48.09 82 ASP A O 1
ATOM 641 N N . GLN A 1 83 ? 2.516 -17.393 34.263 1.00 51.81 83 GLN A N 1
ATOM 642 C CA . GLN A 1 83 ? 2.282 -17.168 35.686 1.00 51.81 83 GLN A CA 1
ATOM 643 C C . GLN A 1 83 ? 3.601 -17.479 36.395 1.00 51.81 83 GLN A C 1
ATOM 645 O O . GLN A 1 83 ? 4.035 -18.627 36.425 1.00 51.81 83 GLN A O 1
ATOM 650 N N . TRP A 1 84 ? 4.255 -16.456 36.932 1.00 49.03 84 TRP A N 1
ATOM 651 C CA . TRP A 1 84 ? 5.342 -16.645 37.885 1.00 49.03 84 TRP A CA 1
ATOM 652 C C . TRP A 1 84 ? 4.718 -16.980 39.245 1.00 49.03 84 TRP A C 1
ATOM 654 O O . TRP A 1 84 ? 3.913 -16.177 39.726 1.00 49.03 84 TRP A O 1
ATOM 664 N N . PRO A 1 85 ? 5.034 -18.120 39.886 1.00 55.50 85 PRO A N 1
ATOM 665 C CA . PRO A 1 85 ? 4.678 -18.297 41.282 1.00 55.50 85 PRO A CA 1
ATOM 666 C C . PRO A 1 85 ? 5.543 -17.357 42.128 1.00 55.50 85 PRO A C 1
ATOM 668 O O . PRO A 1 85 ? 6.771 -17.420 42.096 1.00 55.50 85 PRO A O 1
ATOM 671 N N . CYS A 1 86 ? 4.885 -16.476 42.879 1.00 47.50 86 CYS A N 1
ATOM 672 C CA . CYS A 1 86 ? 5.483 -15.849 44.049 1.00 47.50 86 CYS A CA 1
ATOM 673 C C . CYS A 1 86 ? 5.775 -16.941 45.084 1.00 47.50 86 CYS A C 1
ATOM 675 O O . CYS A 1 86 ? 4.837 -17.580 45.558 1.00 47.50 86 CYS A O 1
ATOM 677 N N . THR A 1 87 ? 7.043 -17.101 45.452 1.00 65.44 87 THR A N 1
ATOM 678 C CA . THR A 1 87 ? 7.479 -17.597 46.768 1.00 65.44 87 THR A CA 1
ATOM 679 C C . THR A 1 87 ? 8.869 -17.068 47.050 1.00 65.44 87 THR A C 1
ATOM 681 O O . THR A 1 87 ? 9.692 -17.103 46.108 1.00 65.44 87 THR A O 1
#

pLDDT: mean 81.89, std 16.98, range [44.75, 96.25]